Protein AF-A0A554KTE2-F1 (afdb_monomer_lite)

Secondary structure (DSSP, 8-state):
--HHHHHHHHHHHHHHHHHSTTS--------------SS-------TTSPPPHHHHHHHHHHHHHHT--GGG-EEEEEEEEEESSTTTT-PPTT-----S-EEEEEEEEEETTEEEEEEEETTSSSEEEPSSPBPTT-----

Radius of gyration: 23.6 Å; chains: 1; bounding box: 77×36×49 Å

Sequence (142 aa):
MKFKILFIVLLVVLGIGYVVFTVVTKSNNNDTNNTVTPGDNLQSGNPDLPIEPAALVVRKDLAMRLGVEEKKIVILEVAEKMWNNGCLGLEQRGEMCTEALVSGFRVLLAVDGKQYAYRTNKDGTVFRAEPGVVKTGEVINN

Structure (mmCIF, N/CA/C/O backbone):
data_AF-A0A554KTE2-F1
#
_entry.id   AF-A0A554KTE2-F1
#
loop_
_atom_site.group_PDB
_atom_site.id
_atom_site.type_symbol
_atom_site.label_atom_id
_atom_site.label_alt_id
_atom_site.label_comp_id
_atom_site.label_asym_id
_atom_site.label_entity_id
_atom_site.label_seq_id
_atom_site.pdbx_PDB_ins_code
_atom_site.Cartn_x
_atom_site.Cartn_y
_atom_site.Cartn_z
_atom_site.occupancy
_atom_site.B_iso_or_equiv
_atom_site.auth_seq_id
_atom_site.auth_comp_id
_atom_site.auth_asym_id
_atom_site.auth_atom_id
_atom_site.pdbx_PDB_model_num
ATOM 1 N N . MET A 1 1 ? -54.690 12.985 26.253 1.00 54.03 1 MET A N 1
ATOM 2 C CA . MET A 1 1 ? -53.540 13.135 25.323 1.00 54.03 1 MET A CA 1
ATOM 3 C C . MET A 1 1 ? -52.437 14.104 25.792 1.00 54.03 1 MET A C 1
ATOM 5 O O . MET A 1 1 ? -51.527 14.356 25.020 1.00 54.03 1 MET A O 1
ATOM 9 N N . LYS A 1 2 ? -52.424 14.599 27.046 1.00 54.28 2 LYS A N 1
ATOM 10 C CA . LYS A 1 2 ? -51.391 15.546 27.533 1.00 54.28 2 LYS A CA 1
ATOM 11 C C . LYS A 1 2 ? -50.223 14.904 28.314 1.00 54.28 2 LYS A C 1
ATOM 13 O O . LYS A 1 2 ? -49.233 15.569 28.571 1.00 54.28 2 LYS A O 1
ATOM 18 N N . PHE A 1 3 ? -50.297 13.605 28.620 1.00 52.34 3 PHE A N 1
ATOM 19 C CA . PHE A 1 3 ? -49.262 12.883 29.384 1.00 52.34 3 PHE A CA 1
ATOM 20 C C . PHE A 1 3 ? -48.119 12.290 28.535 1.00 52.34 3 PHE A C 1
ATOM 22 O O . PHE A 1 3 ? -47.045 12.032 29.062 1.00 52.34 3 PHE A O 1
ATOM 29 N N . LYS A 1 4 ? -48.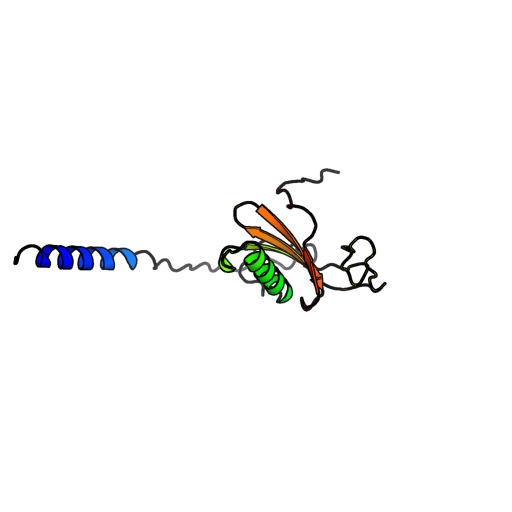305 12.111 27.217 1.00 54.34 4 LYS A N 1
ATOM 30 C CA . LYS A 1 4 ? -47.274 11.531 26.327 1.00 54.34 4 LYS A CA 1
ATOM 31 C C . LYS A 1 4 ? -46.163 12.517 25.937 1.00 54.34 4 LYS A C 1
ATOM 33 O O . LYS A 1 4 ? -45.058 12.089 25.642 1.00 54.34 4 LYS A O 1
ATOM 38 N N . ILE A 1 5 ? -46.438 13.822 25.967 1.00 56.97 5 ILE A N 1
ATOM 39 C CA . ILE A 1 5 ? -45.486 14.864 25.542 1.00 56.97 5 ILE A CA 1
ATOM 40 C C . ILE A 1 5 ? -44.474 15.172 26.662 1.00 56.97 5 ILE A C 1
ATOM 42 O O . ILE A 1 5 ? -43.308 15.427 26.381 1.00 56.97 5 ILE A O 1
ATOM 46 N N . LEU A 1 6 ? -44.883 15.050 27.932 1.00 53.19 6 LEU A N 1
ATOM 47 C CA . LEU A 1 6 ? -44.017 15.302 29.091 1.00 53.19 6 LEU A CA 1
ATOM 48 C C . LEU A 1 6 ? -42.879 14.266 29.215 1.00 53.19 6 LEU A C 1
ATOM 50 O O . LEU A 1 6 ? -41.765 14.617 29.589 1.00 53.19 6 LEU A O 1
ATOM 54 N N . PHE A 1 7 ? -43.133 13.006 28.842 1.00 56.47 7 PHE A N 1
ATOM 55 C CA . PHE A 1 7 ? -42.140 11.924 28.903 1.00 56.47 7 PHE A CA 1
ATOM 56 C C . PHE A 1 7 ? -41.038 12.037 27.838 1.00 56.47 7 PHE A C 1
ATOM 58 O O . PHE A 1 7 ? -39.902 11.646 28.086 1.00 56.47 7 PHE A O 1
ATOM 65 N N . ILE A 1 8 ? -41.352 12.596 26.665 1.00 56.12 8 ILE A N 1
ATOM 66 C CA . ILE A 1 8 ? -40.392 12.726 25.557 1.00 56.12 8 ILE A CA 1
ATOM 67 C C . ILE A 1 8 ? -39.394 13.855 25.844 1.00 56.12 8 ILE A C 1
ATOM 69 O O . ILE A 1 8 ? -38.204 13.704 25.589 1.00 56.12 8 ILE A O 1
ATOM 73 N N . VAL A 1 9 ? -39.847 14.954 26.454 1.00 56.41 9 VAL A N 1
ATOM 74 C CA . VAL A 1 9 ? -38.965 16.074 26.820 1.00 56.41 9 VAL A CA 1
ATOM 75 C C . VAL A 1 9 ? -38.011 15.679 27.957 1.00 56.41 9 VAL A C 1
ATOM 77 O O . VAL A 1 9 ? -36.847 16.066 27.936 1.00 56.41 9 VAL A O 1
ATOM 80 N N . LEU A 1 10 ? -38.447 14.835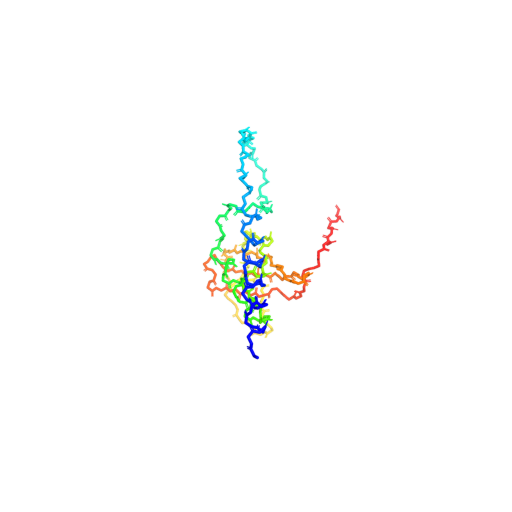 28.899 1.00 56.47 10 LEU A N 1
ATOM 81 C CA . LEU A 1 10 ? -37.616 14.404 30.031 1.00 56.47 10 LEU A CA 1
ATOM 82 C C . LEU A 1 10 ? -36.494 13.422 29.624 1.00 56.47 10 LEU A C 1
ATOM 84 O O . LEU A 1 10 ? -35.412 13.457 30.206 1.00 56.47 10 LEU A O 1
ATOM 88 N N . LEU A 1 11 ? -36.708 12.601 28.587 1.00 56.56 11 LEU A N 1
ATOM 89 C CA . LEU A 1 11 ? -35.689 11.684 28.050 1.00 56.56 11 LEU A CA 1
ATOM 90 C C . LEU A 1 11 ? -34.624 12.396 27.198 1.00 56.56 11 LEU A C 1
ATOM 92 O O . LEU A 1 11 ? -33.459 12.005 27.221 1.00 56.56 11 LEU A O 1
ATOM 96 N N . VAL A 1 12 ? -34.992 13.467 26.488 1.00 56.62 12 VAL A N 1
ATOM 97 C CA . VAL A 1 12 ? -34.051 14.235 25.651 1.00 56.62 12 VAL A CA 1
ATOM 98 C C . VAL A 1 12 ? -33.107 15.090 26.510 1.00 56.62 12 VAL A C 1
ATOM 100 O O . VAL A 1 12 ? -31.923 15.189 26.201 1.00 56.62 12 VAL A O 1
ATOM 103 N N . VAL A 1 13 ? -33.581 15.635 27.638 1.00 57.78 13 VAL A N 1
ATOM 104 C CA . VAL A 1 13 ? -32.750 16.451 28.548 1.00 57.78 13 VAL A CA 1
ATOM 105 C C . VAL A 1 13 ? -31.774 15.590 29.371 1.00 57.78 13 VAL A C 1
ATOM 107 O O . VAL A 1 13 ? -30.656 16.027 29.637 1.00 57.78 13 VAL A O 1
ATOM 110 N N . LEU A 1 14 ? -32.136 14.343 29.705 1.00 56.59 14 LEU A N 1
ATOM 111 C CA . LEU A 1 14 ? -31.242 13.402 30.401 1.00 56.59 14 LEU A CA 1
ATOM 112 C C . LEU A 1 14 ? -30.216 12.720 29.472 1.00 56.59 14 LEU A C 1
ATOM 114 O O . LEU A 1 14 ? -29.137 12.357 29.931 1.00 56.59 14 LEU A O 1
ATOM 118 N N . GLY A 1 15 ? -30.508 12.579 28.173 1.00 55.34 15 GLY A N 1
ATOM 119 C CA . GLY A 1 15 ? -29.591 11.966 27.200 1.00 55.34 15 GLY A CA 1
ATOM 120 C C . GLY A 1 15 ? -28.478 12.890 26.691 1.00 55.34 15 GLY A C 1
ATOM 121 O O . GLY A 1 15 ? -27.375 12.426 26.414 1.00 55.34 15 GLY A O 1
ATOM 122 N N . ILE A 1 16 ? -28.722 14.202 26.598 1.00 56.22 16 ILE A N 1
ATOM 123 C CA . ILE A 1 16 ? -27.737 15.155 26.049 1.00 56.22 16 ILE A CA 1
ATOM 124 C C . ILE A 1 16 ? -26.689 15.560 27.105 1.00 56.22 16 ILE A C 1
ATOM 126 O O . ILE A 1 16 ? -25.539 15.829 26.763 1.00 56.22 16 ILE A O 1
ATOM 130 N N . GLY A 1 17 ? -27.039 15.525 28.398 1.00 51.66 17 GLY A N 1
ATOM 131 C CA . GLY A 1 17 ? -26.113 15.842 29.495 1.00 51.66 17 GLY A CA 1
ATOM 132 C C . GLY A 1 17 ? -25.036 14.782 29.766 1.00 51.66 17 GLY A C 1
ATOM 133 O O . GLY A 1 17 ? -24.003 15.108 30.345 1.00 51.66 17 GLY A O 1
ATOM 134 N N . TYR A 1 18 ? -25.234 13.531 29.334 1.00 56.78 18 TYR A N 1
ATOM 135 C CA . TYR A 1 18 ? -24.300 12.432 29.620 1.00 56.78 18 TYR A CA 1
ATOM 136 C C . TYR A 1 18 ? -23.128 12.355 28.625 1.00 56.78 18 TYR A C 1
ATOM 138 O O . TYR A 1 18 ? -22.055 11.869 28.966 1.00 56.78 18 TYR A O 1
ATOM 146 N N . VAL A 1 19 ? -23.301 12.859 27.397 1.00 52.97 19 VAL A N 1
ATOM 147 C CA . VAL A 1 19 ? -22.342 12.616 26.301 1.00 52.97 19 VAL A CA 1
ATOM 148 C C . VAL A 1 19 ? -21.168 13.607 26.289 1.00 52.97 19 VAL A C 1
ATOM 150 O O . VAL A 1 19 ? -20.118 13.296 25.737 1.00 52.97 19 VAL A O 1
ATOM 153 N N . VAL A 1 20 ? -21.280 14.780 26.925 1.00 52.41 20 VAL A N 1
ATOM 154 C CA . VAL A 1 20 ? -20.215 15.807 26.856 1.00 52.41 20 VAL A CA 1
ATOM 155 C C . VAL A 1 20 ? -19.225 15.739 28.033 1.00 52.41 20 VAL A C 1
ATOM 157 O O . VAL A 1 20 ? -18.119 16.263 27.930 1.00 52.41 20 VAL A O 1
ATOM 160 N N . PHE A 1 21 ? -19.546 15.045 29.134 1.00 53.94 21 PHE A N 1
ATOM 161 C CA . PHE A 1 21 ? -18.661 14.989 30.312 1.00 53.94 21 PHE A CA 1
ATOM 162 C C . PHE A 1 21 ? -17.416 14.095 30.127 1.00 53.94 21 PHE A C 1
ATOM 164 O O . PHE A 1 21 ? -16.446 14.246 30.863 1.00 53.94 21 PHE A O 1
ATOM 171 N N . THR A 1 22 ? -17.375 13.194 29.137 1.00 47.44 22 THR A N 1
ATOM 172 C CA . THR A 1 22 ? -16.227 12.279 28.963 1.00 47.44 22 THR A CA 1
ATOM 173 C C . THR A 1 22 ? -15.086 12.824 28.103 1.00 47.44 22 THR A C 1
ATOM 175 O O . THR A 1 22 ? -14.089 12.129 27.945 1.00 47.44 22 THR A O 1
ATOM 178 N N . VAL A 1 23 ? -15.175 14.036 27.541 1.00 55.31 23 VAL A N 1
ATOM 179 C CA . VAL A 1 23 ? -14.118 14.567 26.651 1.00 55.31 23 VAL A CA 1
ATOM 180 C C . VAL A 1 23 ? -13.393 15.763 27.277 1.00 55.31 23 VAL A C 1
ATOM 182 O O . VAL A 1 23 ? -13.173 16.786 26.642 1.00 55.31 23 VAL A O 1
ATOM 185 N N . 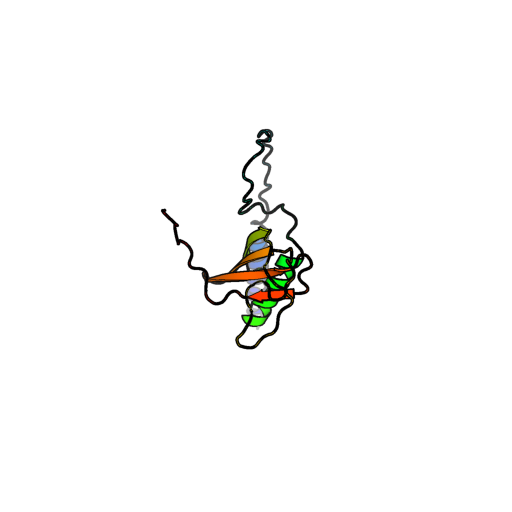VAL A 1 24 ? -12.990 15.635 28.546 1.00 57.94 24 VAL A N 1
ATOM 186 C CA . VAL A 1 24 ? -11.911 16.445 29.135 1.00 57.94 24 VAL A CA 1
ATOM 187 C C . VAL A 1 24 ? -11.003 15.534 29.961 1.00 57.94 24 VAL A C 1
ATOM 189 O O . VAL A 1 24 ? -11.175 15.382 31.165 1.00 57.94 24 VAL A O 1
ATOM 192 N N . THR A 1 25 ? -9.977 14.979 29.319 1.00 49.62 25 THR A N 1
ATOM 193 C CA . THR A 1 25 ? -8.693 14.712 29.981 1.00 49.62 25 THR A CA 1
ATOM 194 C C . THR A 1 25 ? -7.580 15.229 29.085 1.00 49.62 25 THR A C 1
ATOM 196 O O . THR A 1 25 ? -7.202 14.629 28.083 1.00 49.62 25 THR A O 1
ATOM 199 N N . LYS A 1 26 ? -7.098 16.407 29.464 1.00 49.34 26 LYS A N 1
ATOM 200 C CA . LYS A 1 26 ? -5.854 17.039 29.040 1.00 49.34 26 LYS A CA 1
ATOM 201 C C . LYS A 1 26 ? -4.692 16.047 29.202 1.00 49.34 26 LYS A C 1
ATOM 203 O O . LYS A 1 26 ? -4.413 15.644 30.326 1.00 49.34 26 LYS A O 1
ATOM 208 N N . SER A 1 27 ? -4.008 15.684 28.118 1.00 47.94 27 SER A N 1
ATOM 209 C CA . SER A 1 27 ? -2.703 15.019 28.216 1.00 47.94 27 SER A CA 1
ATOM 210 C C . SER A 1 27 ? -1.619 16.095 28.289 1.00 47.94 27 SER A C 1
ATOM 212 O O . SER A 1 27 ? -1.274 16.711 27.285 1.00 47.94 27 SER A O 1
ATOM 214 N N . ASN A 1 28 ? -1.142 16.370 29.503 1.00 63.03 28 ASN A N 1
ATOM 215 C CA . ASN A 1 28 ? 0.153 17.001 29.738 1.00 63.03 28 ASN A CA 1
ATOM 216 C C . ASN A 1 28 ? 1.151 15.858 29.905 1.00 63.03 28 ASN A C 1
ATOM 218 O O . ASN A 1 28 ? 1.063 15.195 30.929 1.00 63.03 28 ASN A O 1
ATOM 222 N N . ASN A 1 29 ? 2.101 15.673 28.991 1.00 65.44 29 ASN A N 1
ATOM 223 C CA . ASN A 1 29 ? 3.335 14.954 29.306 1.00 65.44 29 ASN A CA 1
ATOM 224 C C . ASN A 1 29 ? 4.503 15.705 28.674 1.00 65.44 29 ASN A C 1
ATOM 226 O O . ASN A 1 29 ? 4.583 15.876 27.460 1.00 65.44 29 ASN A O 1
ATOM 230 N N . ASN A 1 30 ? 5.342 16.228 29.555 1.00 61.28 30 ASN A N 1
ATOM 231 C CA . ASN A 1 30 ? 6.505 17.039 29.277 1.00 61.28 30 ASN A CA 1
ATOM 232 C C . ASN A 1 30 ? 7.696 16.207 29.746 1.00 61.28 30 ASN A C 1
ATOM 234 O O . ASN A 1 30 ? 8.061 16.316 30.908 1.00 61.28 30 ASN A O 1
ATOM 238 N N . ASP A 1 31 ? 8.243 15.363 28.871 1.00 58.09 31 ASP A N 1
ATOM 239 C CA . ASP A 1 31 ? 9.454 14.594 29.157 1.00 58.09 31 ASP A CA 1
ATOM 240 C C . ASP A 1 31 ? 10.483 14.845 28.054 1.00 58.09 31 ASP A C 1
ATOM 242 O O . ASP A 1 31 ? 10.445 14.304 26.951 1.00 58.09 31 ASP A O 1
ATOM 246 N N . THR A 1 32 ? 11.403 15.743 28.382 1.00 52.44 32 THR A N 1
ATOM 247 C CA . THR A 1 32 ? 12.695 15.930 27.733 1.00 52.44 32 THR A CA 1
ATOM 248 C C . THR A 1 32 ? 13.613 14.726 27.964 1.00 52.44 32 THR A C 1
ATOM 250 O O . THR A 1 32 ? 13.725 14.256 29.095 1.00 52.44 32 THR A O 1
ATOM 253 N N . ASN A 1 33 ? 14.391 14.406 26.924 1.00 53.34 33 ASN A N 1
ATOM 254 C CA . ASN A 1 33 ? 15.696 13.720 26.901 1.00 53.34 33 ASN A CA 1
ATOM 255 C C . ASN A 1 33 ? 15.722 12.240 26.506 1.00 53.34 33 ASN A C 1
ATOM 257 O O . ASN A 1 33 ? 15.628 11.345 27.342 1.00 53.34 33 ASN A O 1
ATOM 261 N N . ASN A 1 34 ? 16.096 12.003 25.246 1.00 53.22 34 ASN A N 1
ATOM 262 C CA . ASN A 1 34 ? 16.778 10.784 24.820 1.00 53.22 34 ASN A CA 1
ATOM 263 C C . ASN A 1 34 ? 17.546 11.024 23.508 1.00 53.22 34 ASN A C 1
ATOM 265 O O . ASN A 1 34 ? 17.014 10.979 22.406 1.00 53.22 34 ASN A O 1
ATOM 269 N N . THR A 1 35 ? 18.823 11.351 23.700 1.00 42.34 35 THR A N 1
ATOM 270 C CA . THR A 1 35 ? 20.015 10.892 22.976 1.00 42.34 35 THR A CA 1
ATOM 271 C C . THR A 1 35 ? 19.809 10.276 21.587 1.00 42.34 35 THR A C 1
ATOM 273 O O . THR A 1 35 ? 19.340 9.152 21.447 1.00 42.34 35 THR A O 1
ATOM 276 N N . VAL A 1 36 ? 20.293 10.984 20.563 1.00 53.25 36 VAL A N 1
ATOM 277 C CA . VAL A 1 36 ? 20.496 10.456 19.208 1.00 53.25 36 VAL A CA 1
ATOM 278 C C . VAL A 1 36 ? 21.585 9.379 19.250 1.00 53.25 36 VAL A C 1
ATOM 280 O O . VAL A 1 36 ? 22.759 9.682 19.464 1.00 53.25 36 VAL A O 1
ATOM 283 N N . THR A 1 37 ? 21.199 8.124 19.030 1.00 44.09 37 THR A N 1
ATOM 284 C CA . THR A 1 37 ? 22.110 7.021 18.701 1.00 44.09 37 THR A CA 1
ATOM 285 C C . THR A 1 37 ? 22.003 6.745 17.196 1.00 44.09 37 THR A C 1
ATOM 287 O O . THR A 1 37 ? 20.899 6.509 16.707 1.00 44.09 37 THR A O 1
ATOM 290 N N . PRO A 1 38 ? 23.102 6.802 16.424 1.00 53.16 38 PRO A N 1
ATOM 291 C CA . PRO A 1 38 ? 23.092 6.401 15.019 1.00 53.16 38 PRO A CA 1
ATOM 292 C C . PRO A 1 38 ? 23.051 4.871 14.904 1.00 53.16 38 PRO A C 1
ATOM 294 O O . PRO A 1 38 ? 24.055 4.208 15.148 1.00 53.16 38 PRO A O 1
ATOM 297 N N . GLY A 1 39 ? 21.892 4.323 14.545 1.00 52.00 39 GLY A N 1
ATOM 298 C CA . GLY A 1 39 ? 21.707 2.896 14.277 1.00 52.00 39 GLY A CA 1
ATOM 299 C C . GLY A 1 39 ? 20.326 2.420 14.712 1.00 52.00 39 GLY A C 1
ATOM 300 O O . GLY A 1 39 ? 20.033 2.410 15.899 1.00 52.00 39 GLY A O 1
ATOM 301 N N . ASP A 1 40 ? 19.523 2.014 13.729 1.00 48.31 40 ASP A N 1
ATOM 302 C CA . ASP A 1 40 ? 18.332 1.162 13.868 1.00 48.31 40 ASP A CA 1
ATOM 303 C C . ASP A 1 40 ? 17.000 1.869 14.210 1.00 48.31 40 ASP A C 1
ATOM 305 O O . ASP A 1 40 ? 16.388 1.645 15.249 1.00 48.31 40 ASP A O 1
ATOM 309 N N . ASN A 1 41 ? 16.483 2.671 13.268 1.00 40.47 41 ASN A N 1
ATOM 310 C CA . ASN A 1 41 ? 15.078 3.113 13.257 1.00 40.47 41 ASN A CA 1
ATOM 311 C C . ASN A 1 41 ? 14.234 2.229 12.318 1.00 40.47 41 ASN A C 1
ATOM 313 O O . ASN A 1 41 ? 14.057 2.534 11.138 1.00 40.47 41 ASN A O 1
ATOM 317 N N . LEU A 1 42 ? 13.661 1.155 12.861 1.00 50.03 42 LEU A N 1
ATOM 318 C CA . LEU A 1 42 ? 12.373 0.627 12.403 1.00 50.03 42 LEU A CA 1
ATOM 319 C C . LEU A 1 42 ? 11.300 1.258 13.301 1.00 50.03 42 LEU A C 1
ATOM 321 O O . LEU A 1 42 ? 10.919 0.677 14.317 1.00 50.03 42 LEU A O 1
ATOM 325 N N . GLN A 1 43 ? 10.841 2.473 12.971 1.00 43.81 43 GLN A N 1
ATOM 326 C CA . GLN A 1 43 ? 9.773 3.142 13.726 1.00 43.81 43 GLN A CA 1
ATOM 327 C C . GLN A 1 43 ? 8.422 2.472 13.444 1.00 43.81 43 GLN A C 1
ATOM 329 O O . GLN A 1 43 ? 7.603 2.923 12.647 1.00 43.81 43 GLN A O 1
ATOM 334 N N . SER A 1 44 ? 8.193 1.373 14.149 1.00 61.31 44 SER A N 1
ATOM 335 C CA . SER A 1 44 ? 6.871 0.859 14.468 1.00 61.31 44 SER A CA 1
ATOM 336 C C . SER A 1 44 ? 6.206 1.817 15.466 1.00 61.31 44 SER A C 1
ATOM 338 O O . SER A 1 44 ? 6.652 1.936 16.605 1.00 61.31 44 SER A O 1
ATOM 340 N N . GLY A 1 45 ? 5.123 2.482 15.052 1.00 45.41 45 GLY A N 1
ATOM 341 C CA . GLY A 1 45 ? 4.095 2.984 15.973 1.00 45.41 45 GLY A CA 1
ATOM 342 C C . GLY A 1 45 ? 4.236 4.396 16.559 1.00 45.41 45 GLY A C 1
ATOM 343 O O . GLY A 1 45 ? 3.705 4.620 17.643 1.00 45.41 45 GLY A O 1
ATOM 344 N N . ASN A 1 46 ? 4.878 5.359 15.884 1.00 47.06 46 ASN A N 1
ATOM 345 C CA . ASN A 1 46 ? 4.791 6.766 16.307 1.00 47.06 46 ASN A CA 1
ATOM 346 C C . ASN A 1 46 ? 3.628 7.490 15.581 1.00 47.06 46 ASN A C 1
ATOM 348 O O . ASN A 1 46 ? 3.699 7.620 14.357 1.00 47.06 46 ASN A O 1
ATOM 352 N N . PRO A 1 47 ? 2.572 7.965 16.278 1.00 53.44 47 PRO A N 1
ATOM 353 C CA . PRO A 1 47 ? 1.435 8.658 15.656 1.00 53.44 47 PRO A CA 1
ATOM 354 C C . PRO A 1 47 ? 1.783 10.007 14.997 1.00 53.44 47 PRO A C 1
ATOM 356 O O . PRO A 1 47 ? 0.951 10.531 14.260 1.00 53.44 47 PRO A O 1
ATOM 359 N N . ASP A 1 48 ? 2.995 10.532 15.213 1.00 51.12 48 ASP A N 1
ATOM 360 C CA . ASP A 1 48 ? 3.449 11.833 14.695 1.00 51.12 48 ASP A CA 1
ATOM 361 C C . ASP A 1 48 ? 4.387 11.756 13.476 1.00 51.12 48 ASP A C 1
ATOM 363 O O . ASP A 1 48 ? 4.873 12.786 13.001 1.00 51.12 48 ASP A O 1
ATOM 367 N N . LEU A 1 49 ? 4.655 10.565 12.927 1.00 53.78 49 LEU A N 1
ATOM 368 C CA . LEU A 1 49 ? 5.368 10.492 11.651 1.00 53.78 49 LEU A CA 1
ATOM 369 C C . LEU A 1 49 ? 4.424 10.890 10.507 1.00 53.78 49 LEU A C 1
ATOM 371 O O . LEU A 1 49 ? 3.318 10.345 10.421 1.00 53.78 49 LEU A O 1
ATOM 375 N N . PRO A 1 50 ? 4.841 11.806 9.607 1.00 66.94 50 PRO A N 1
ATOM 376 C CA . PRO A 1 50 ? 4.106 12.065 8.381 1.00 66.94 50 PRO A CA 1
ATOM 377 C C . PRO A 1 50 ? 3.856 10.740 7.666 1.00 66.94 50 PRO A C 1
ATOM 379 O O . PRO A 1 50 ? 4.795 10.035 7.299 1.00 66.94 50 PRO A O 1
ATOM 382 N N . ILE A 1 51 ? 2.584 10.370 7.519 1.00 77.12 51 ILE A N 1
ATOM 383 C CA . ILE A 1 51 ? 2.236 9.148 6.802 1.00 77.12 51 ILE A CA 1
ATOM 384 C C . ILE A 1 51 ? 2.610 9.371 5.341 1.00 77.12 51 ILE A C 1
ATOM 386 O O . ILE A 1 51 ? 2.093 10.288 4.701 1.00 77.12 51 ILE A O 1
ATOM 390 N N . GLU A 1 52 ? 3.490 8.518 4.826 1.00 89.75 52 GLU A N 1
ATOM 391 C CA . GLU A 1 52 ? 3.922 8.568 3.436 1.00 89.75 52 GLU A CA 1
ATOM 392 C C . GLU A 1 52 ? 2.702 8.568 2.492 1.00 89.75 52 GLU A C 1
ATOM 394 O O . GLU A 1 52 ? 1.828 7.699 2.630 1.00 89.75 52 GLU A O 1
ATOM 399 N N . PRO A 1 53 ? 2.611 9.488 1.510 1.00 93.06 53 PRO A N 1
ATOM 400 C CA . PRO A 1 53 ? 1.476 9.547 0.590 1.00 93.06 53 PRO A CA 1
ATOM 401 C C . PRO A 1 53 ? 1.189 8.208 -0.099 1.00 93.06 53 PRO A C 1
ATOM 403 O O . PRO A 1 53 ? 0.027 7.821 -0.232 1.00 93.06 53 PRO A O 1
ATOM 406 N N . ALA A 1 54 ? 2.231 7.447 -0.448 1.00 93.69 54 ALA A N 1
ATOM 407 C CA . ALA A 1 54 ? 2.094 6.118 -1.035 1.00 93.69 54 ALA A CA 1
ATOM 408 C C . ALA A 1 54 ? 1.373 5.118 -0.107 1.00 93.69 54 ALA A C 1
ATOM 410 O O . ALA A 1 54 ? 0.569 4.309 -0.573 1.00 93.69 54 ALA A O 1
ATOM 411 N N . ALA A 1 55 ? 1.583 5.207 1.212 1.00 96.25 55 ALA A N 1
ATOM 412 C CA . ALA A 1 55 ? 0.885 4.375 2.192 1.00 96.25 55 ALA A CA 1
ATOM 413 C C . ALA A 1 55 ? -0.612 4.722 2.285 1.00 96.25 55 ALA A C 1
ATOM 415 O O . ALA A 1 55 ? -1.453 3.838 2.465 1.00 96.25 55 ALA A O 1
ATOM 416 N N . LEU A 1 56 ? -0.967 5.997 2.100 1.00 96.31 56 LEU A N 1
ATOM 417 C CA . LEU A 1 56 ? -2.364 6.433 2.043 1.00 96.31 56 LEU A CA 1
ATOM 418 C C . LEU A 1 56 ? -3.078 5.895 0.797 1.00 96.31 56 LEU A C 1
ATOM 420 O O . LEU A 1 56 ? -4.232 5.472 0.898 1.00 96.31 56 LEU A O 1
ATOM 424 N N . VAL A 1 57 ? -2.392 5.853 -0.352 1.00 97.62 57 VAL A N 1
ATOM 425 C CA . VAL A 1 57 ? -2.944 5.299 -1.601 1.00 97.62 57 VAL A CA 1
ATOM 426 C C . VAL A 1 57 ? -3.351 3.837 -1.413 1.00 97.62 57 VAL A C 1
ATOM 428 O O . VAL A 1 57 ? -4.488 3.472 -1.715 1.00 97.62 57 VAL A O 1
ATOM 431 N N . VAL A 1 58 ? -2.471 3.003 -0.854 1.00 97.94 58 VAL A N 1
ATOM 432 C CA . VAL A 1 58 ? -2.777 1.574 -0.657 1.00 97.94 58 VAL A CA 1
ATOM 433 C C . VAL A 1 58 ? -3.771 1.318 0.470 1.00 97.94 58 VAL A C 1
ATOM 435 O O . VAL A 1 58 ? -4.554 0.372 0.388 1.00 97.94 58 VAL A O 1
ATOM 438 N N . ARG A 1 59 ? -3.822 2.178 1.498 1.00 97.94 59 ARG A N 1
ATOM 439 C CA . ARG A 1 59 ? -4.884 2.120 2.512 1.00 97.94 59 ARG A CA 1
ATOM 440 C C . ARG A 1 59 ? -6.257 2.342 1.878 1.00 97.94 59 ARG A C 1
ATOM 442 O O . ARG A 1 59 ? -7.195 1.602 2.176 1.00 97.94 59 ARG A O 1
ATOM 449 N N . LYS A 1 60 ? -6.366 3.332 0.989 1.00 98.06 60 LYS A N 1
ATOM 450 C CA . LYS A 1 60 ? -7.593 3.613 0.241 1.00 98.06 60 LYS A CA 1
ATOM 451 C C . LYS A 1 60 ? -7.975 2.461 -0.687 1.00 98.06 60 LYS A C 1
ATOM 453 O O . LYS A 1 60 ? -9.137 2.064 -0.709 1.00 98.06 60 LYS A O 1
ATOM 458 N N . ASP A 1 61 ? -7.013 1.895 -1.412 1.00 98.25 61 ASP A N 1
ATOM 459 C CA . ASP A 1 61 ? -7.248 0.717 -2.256 1.00 98.25 61 ASP A CA 1
ATOM 460 C C . ASP A 1 61 ? -7.788 -0.472 -1.445 1.00 98.25 61 ASP A C 1
ATOM 462 O O . ASP A 1 61 ? -8.819 -1.047 -1.800 1.00 98.25 61 ASP A O 1
ATOM 466 N N . LEU A 1 62 ? -7.173 -0.783 -0.299 1.00 97.38 62 LEU A N 1
ATOM 467 C CA . LEU A 1 62 ? -7.638 -1.859 0.576 1.00 97.38 62 LEU A CA 1
ATOM 468 C C . LEU A 1 62 ? -9.057 -1.603 1.113 1.00 97.38 62 LEU A C 1
ATOM 470 O O . LEU A 1 62 ? -9.874 -2.524 1.126 1.00 97.38 62 LEU A O 1
ATOM 474 N N . ALA A 1 63 ? -9.374 -0.368 1.513 1.00 98.12 63 ALA A N 1
ATOM 475 C CA . ALA A 1 63 ? -10.722 0.009 1.946 1.00 98.12 63 ALA A CA 1
ATOM 476 C C . ALA A 1 63 ? -11.766 -0.246 0.859 1.00 98.12 63 ALA A C 1
ATOM 478 O O . ALA A 1 63 ? -12.799 -0.858 1.135 1.00 98.12 63 ALA A O 1
ATOM 479 N N . MET A 1 64 ? -11.472 0.152 -0.382 1.00 98.12 64 MET A N 1
ATOM 480 C CA . MET A 1 64 ? -12.359 -0.094 -1.519 1.00 98.12 64 MET A CA 1
ATOM 481 C C . MET A 1 64 ? -12.544 -1.592 -1.785 1.00 98.12 64 MET A C 1
ATOM 483 O O . MET A 1 64 ? -13.673 -2.034 -1.982 1.00 98.12 64 MET A O 1
ATOM 487 N N . ARG A 1 65 ? -11.467 -2.389 -1.742 1.00 96.56 65 ARG A N 1
ATOM 488 C CA . ARG A 1 65 ? -11.538 -3.847 -1.960 1.00 96.56 65 ARG A CA 1
ATOM 489 C C . ARG A 1 65 ? -12.353 -4.578 -0.898 1.00 96.56 65 ARG A C 1
ATOM 491 O O . ARG A 1 65 ? -13.009 -5.565 -1.217 1.00 96.56 65 ARG A O 1
ATOM 498 N N . LEU A 1 66 ? -12.283 -4.124 0.352 1.00 96.19 66 LEU A N 1
ATOM 499 C CA . LEU A 1 66 ? -12.975 -4.754 1.479 1.00 96.19 66 LEU A CA 1
ATOM 500 C C . LEU A 1 66 ? -14.362 -4.159 1.759 1.00 96.19 66 LEU A C 1
ATOM 502 O O . LEU A 1 66 ? -15.110 -4.730 2.548 1.00 96.19 66 LEU A O 1
ATOM 506 N N . GLY A 1 67 ? -14.715 -3.028 1.142 1.00 97.62 67 GLY A N 1
ATOM 507 C CA . GLY A 1 67 ? -15.978 -2.335 1.405 1.00 97.62 67 GLY A CA 1
ATOM 508 C C . GLY A 1 67 ? -16.065 -1.751 2.821 1.00 97.62 67 GLY A C 1
ATOM 509 O O . GLY A 1 67 ? -17.146 -1.714 3.408 1.00 97.62 67 GLY A O 1
ATOM 510 N N . VAL A 1 68 ? -14.935 -1.317 3.386 1.00 97.56 68 VAL A N 1
ATOM 511 C CA . VAL A 1 68 ? -14.844 -0.738 4.739 1.00 97.56 68 VAL A CA 1
ATOM 512 C C . VAL A 1 68 ? -14.404 0.723 4.685 1.00 97.56 68 VAL A C 1
ATOM 514 O O . VAL A 1 68 ? -13.844 1.189 3.698 1.00 97.56 68 VAL A O 1
ATOM 517 N N . GLU A 1 69 ? -14.637 1.469 5.764 1.00 96.69 69 GLU A N 1
ATOM 518 C CA . GLU A 1 69 ? -14.141 2.843 5.880 1.00 96.69 69 GLU A CA 1
ATOM 519 C C . GLU A 1 69 ? -12.610 2.871 6.019 1.00 96.69 69 GLU A C 1
ATOM 521 O O . GLU A 1 69 ? -12.057 2.135 6.837 1.00 96.69 69 GLU A O 1
ATOM 526 N N . GLU A 1 70 ? -11.929 3.781 5.312 1.00 95.50 70 GLU A N 1
ATOM 527 C CA . GLU A 1 70 ? -10.459 3.919 5.350 1.00 95.50 70 GLU A CA 1
ATOM 528 C C . GLU A 1 70 ? -9.899 4.044 6.773 1.00 95.50 70 GLU A C 1
ATOM 530 O O . GLU A 1 70 ? -8.855 3.478 7.086 1.00 95.50 70 GLU A O 1
ATOM 535 N N . LYS A 1 71 ? -10.621 4.738 7.661 1.00 94.44 71 LYS A N 1
ATOM 536 C CA . LYS A 1 71 ? -10.223 4.954 9.060 1.00 94.44 71 LYS A CA 1
ATOM 537 C C . LYS A 1 71 ? -10.210 3.682 9.916 1.00 94.44 71 LYS A C 1
ATOM 539 O O . LYS A 1 71 ? -9.643 3.698 11.001 1.00 94.44 71 LYS A O 1
ATOM 544 N N . LYS A 1 72 ? -10.861 2.602 9.464 1.00 95.69 72 LYS A N 1
ATOM 545 C CA . LYS A 1 72 ? -10.824 1.291 10.134 1.00 95.69 72 LYS A CA 1
ATOM 546 C C . LYS A 1 72 ? -9.551 0.511 9.807 1.00 95.69 72 LYS A C 1
ATOM 548 O O . LYS A 1 72 ? -9.270 -0.482 10.470 1.00 95.69 72 LYS A O 1
ATOM 553 N N . ILE A 1 73 ? -8.801 0.942 8.793 1.00 96.06 73 ILE A N 1
ATOM 554 C CA . ILE A 1 73 ? -7.552 0.312 8.386 1.00 96.06 73 ILE A CA 1
ATOM 555 C C . ILE A 1 73 ? -6.395 1.026 9.073 1.00 96.06 73 ILE A C 1
ATOM 557 O O . ILE A 1 73 ? -6.161 2.220 8.875 1.00 96.06 73 ILE A O 1
ATOM 561 N N . VAL A 1 74 ? -5.639 0.265 9.850 1.00 95.31 74 VAL A N 1
ATOM 562 C CA . VAL A 1 74 ? -4.447 0.737 10.548 1.00 95.31 74 VAL A CA 1
ATOM 563 C C . VAL A 1 74 ? -3.227 0.468 9.675 1.00 95.31 74 VAL A C 1
ATOM 565 O O . VAL A 1 74 ? -3.051 -0.644 9.183 1.00 95.31 74 VAL A O 1
ATOM 568 N N . ILE A 1 75 ? -2.375 1.473 9.482 1.00 95.00 75 ILE A N 1
ATOM 569 C CA . ILE A 1 75 ? -1.045 1.276 8.894 1.00 95.00 75 ILE A CA 1
ATOM 570 C C . ILE A 1 75 ? -0.128 0.829 10.032 1.00 95.00 75 ILE A C 1
ATOM 572 O O . ILE A 1 75 ? 0.061 1.570 10.991 1.00 95.00 75 ILE A O 1
ATOM 576 N N . LEU A 1 76 ? 0.385 -0.395 9.942 1.00 92.44 76 LEU A N 1
ATOM 577 C CA . LEU A 1 76 ? 1.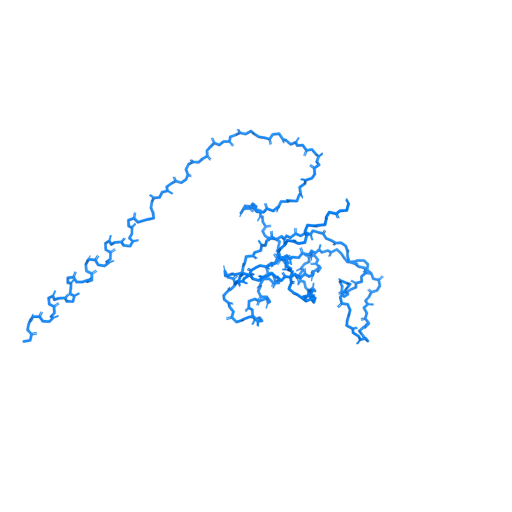283 -0.980 10.937 1.00 92.44 76 LEU A CA 1
ATOM 578 C C . LEU A 1 76 ? 2.751 -0.663 10.644 1.00 92.44 76 LEU A C 1
ATOM 580 O O . LEU A 1 76 ? 3.520 -0.424 11.567 1.00 92.44 76 LEU A O 1
ATOM 584 N N . GLU A 1 77 ? 3.136 -0.668 9.367 1.00 91.38 77 GLU A N 1
ATOM 585 C CA . GLU A 1 77 ? 4.520 -0.471 8.934 1.00 91.38 77 GLU A CA 1
ATOM 586 C C . GLU A 1 77 ? 4.556 0.200 7.559 1.00 91.38 77 GLU A C 1
ATOM 588 O O . GLU A 1 77 ? 3.741 -0.113 6.685 1.00 91.38 77 GLU A O 1
ATOM 593 N N . VAL A 1 78 ? 5.533 1.085 7.364 1.00 94.38 78 VAL A N 1
ATOM 594 C CA . VAL A 1 78 ? 5.947 1.604 6.057 1.00 94.38 78 VAL A CA 1
ATOM 595 C C . VAL A 1 78 ? 7.464 1.458 5.980 1.00 94.38 78 VAL A C 1
ATOM 597 O O . VAL A 1 78 ? 8.192 2.193 6.640 1.00 94.38 78 VAL A O 1
ATOM 600 N N . ALA A 1 79 ? 7.942 0.485 5.209 1.00 93.94 79 ALA A N 1
ATOM 601 C CA . ALA A 1 79 ? 9.363 0.194 5.070 1.00 93.94 79 ALA A CA 1
ATOM 602 C C . ALA A 1 79 ? 9.855 0.563 3.671 1.00 93.94 79 ALA A C 1
ATOM 604 O O . ALA A 1 79 ? 9.352 0.036 2.679 1.00 93.94 79 ALA A O 1
ATOM 605 N N . GLU A 1 80 ? 10.869 1.421 3.581 1.00 95.88 80 GLU A N 1
ATOM 606 C CA . GLU A 1 80 ? 11.543 1.703 2.311 1.00 95.88 80 GLU A CA 1
ATOM 607 C C . GLU A 1 80 ? 12.192 0.435 1.741 1.00 95.88 80 GLU A C 1
ATOM 609 O O . GLU A 1 80 ? 12.853 -0.333 2.448 1.00 95.88 80 GLU A O 1
ATOM 614 N N . LYS A 1 81 ? 11.988 0.202 0.442 1.00 96.88 81 LYS A N 1
ATOM 615 C CA . LYS A 1 81 ? 12.522 -0.943 -0.299 1.00 96.88 81 LYS A CA 1
ATOM 616 C C . LYS A 1 81 ? 12.926 -0.544 -1.714 1.00 96.88 81 LYS A C 1
ATOM 618 O O . LYS A 1 81 ? 12.381 0.382 -2.315 1.00 96.88 81 LYS A O 1
ATOM 623 N N . MET A 1 82 ? 13.872 -1.307 -2.248 1.00 97.38 82 MET A N 1
ATOM 624 C CA . MET A 1 82 ? 14.205 -1.320 -3.666 1.00 97.38 82 MET A CA 1
ATOM 625 C C . MET A 1 82 ? 13.626 -2.588 -4.281 1.00 97.38 82 MET A C 1
ATOM 627 O O . MET A 1 82 ? 13.843 -3.684 -3.765 1.00 97.38 82 MET A O 1
ATOM 631 N N . TRP A 1 83 ? 12.895 -2.434 -5.376 1.00 97.88 83 TRP A N 1
ATOM 632 C CA . TRP A 1 83 ? 12.288 -3.532 -6.111 1.00 97.88 83 TRP A CA 1
ATOM 633 C C . TRP A 1 83 ? 13.052 -3.827 -7.389 1.00 97.8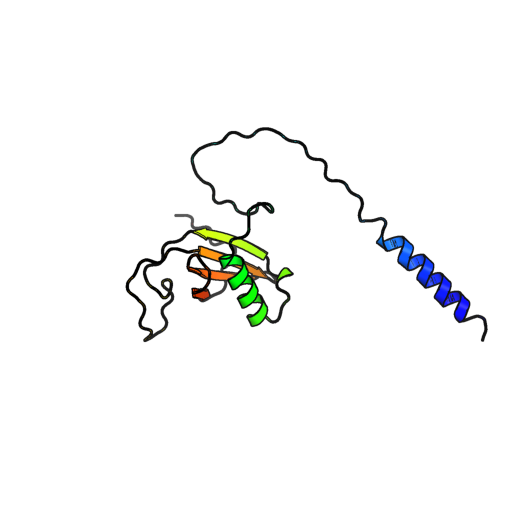8 83 TRP A C 1
ATOM 635 O O . TRP A 1 83 ? 13.544 -2.912 -8.042 1.00 97.88 83 TRP A O 1
ATOM 645 N N . ASN A 1 84 ? 13.104 -5.100 -7.771 1.00 95.19 84 ASN A N 1
ATOM 646 C CA . ASN A 1 84 ? 13.961 -5.564 -8.862 1.00 95.19 84 ASN A CA 1
ATOM 647 C C . ASN A 1 84 ? 13.437 -5.211 -10.263 1.00 95.19 84 ASN A C 1
ATOM 649 O O . ASN A 1 84 ? 14.181 -5.328 -11.232 1.00 95.19 84 ASN A O 1
ATOM 653 N N . ASN A 1 85 ? 12.161 -4.840 -10.377 1.00 97.00 85 ASN A N 1
ATOM 654 C CA . ASN A 1 85 ? 11.500 -4.572 -11.648 1.00 97.00 85 ASN A CA 1
ATOM 655 C C . ASN A 1 85 ? 10.315 -3.603 -11.472 1.00 97.00 85 ASN A C 1
ATOM 657 O O . ASN A 1 85 ? 9.871 -3.319 -10.354 1.00 97.00 85 ASN A O 1
ATOM 661 N N . GLY A 1 86 ? 9.747 -3.146 -12.592 1.00 96.44 86 GLY A N 1
ATOM 662 C CA . GLY A 1 86 ? 8.563 -2.276 -12.616 1.00 96.44 86 GLY A CA 1
ATOM 663 C C . GLY A 1 86 ? 7.278 -2.897 -12.058 1.00 96.44 86 GLY A C 1
ATOM 664 O O . GLY A 1 86 ? 6.328 -2.176 -11.761 1.00 96.44 86 GLY A O 1
ATOM 665 N N . CYS A 1 87 ? 7.240 -4.217 -11.871 1.00 97.44 87 CYS A N 1
ATOM 666 C CA . CYS A 1 87 ? 6.136 -4.923 -11.221 1.00 97.44 87 CYS A CA 1
ATOM 667 C C . CYS A 1 87 ? 6.364 -5.118 -9.724 1.00 97.44 87 CYS A C 1
ATOM 669 O O . CYS A 1 87 ? 5.631 -5.865 -9.079 1.00 97.44 87 CYS A O 1
ATOM 671 N N . LEU A 1 88 ? 7.363 -4.442 -9.157 1.00 97.50 88 LEU A N 1
ATOM 672 C CA . LEU A 1 88 ? 7.669 -4.462 -7.732 1.00 97.50 88 LEU A CA 1
ATOM 673 C C . LEU A 1 88 ? 8.028 -5.876 -7.216 1.00 97.50 88 LEU A C 1
ATOM 675 O O . LEU A 1 88 ? 7.821 -6.202 -6.043 1.00 97.50 88 LEU A O 1
ATOM 679 N N . GLY A 1 89 ? 8.540 -6.737 -8.105 1.00 95.00 89 GLY A N 1
ATOM 680 C CA . GLY A 1 89 ? 8.805 -8.155 -7.839 1.00 95.00 89 GLY A CA 1
ATOM 681 C C . GLY A 1 89 ? 7.541 -8.981 -7.571 1.00 95.00 89 GLY A C 1
ATOM 682 O O . GLY A 1 89 ? 7.596 -9.932 -6.792 1.00 95.00 89 GLY A O 1
ATOM 683 N N . LEU A 1 90 ? 6.397 -8.543 -8.108 1.00 96.50 90 LEU A N 1
ATOM 684 C CA . LEU A 1 90 ? 5.086 -9.198 -8.043 1.00 96.50 90 LEU A CA 1
ATOM 685 C C . LEU A 1 90 ? 4.476 -9.308 -9.452 1.00 96.50 90 LEU A C 1
ATOM 687 O O . LEU A 1 90 ? 3.301 -8.990 -9.678 1.00 96.50 90 LEU A O 1
ATOM 691 N N . GLU A 1 91 ? 5.304 -9.697 -10.419 1.00 95.44 91 GLU A N 1
ATOM 692 C CA . GLU A 1 91 ? 4.881 -10.030 -11.775 1.00 95.44 91 GLU A CA 1
ATOM 693 C C . GLU A 1 91 ? 3.872 -11.188 -11.795 1.00 95.44 91 GLU A C 1
ATOM 695 O O . GLU A 1 91 ? 4.007 -12.193 -11.093 1.00 95.44 91 GLU A O 1
ATOM 700 N N . GLN A 1 92 ? 2.834 -11.051 -12.618 1.00 93.69 92 GLN A N 1
ATOM 701 C CA . GLN A 1 92 ? 1.890 -12.134 -12.880 1.00 93.69 92 GLN A CA 1
ATOM 702 C C . GLN A 1 92 ? 2.392 -13.041 -14.007 1.00 93.69 92 GLN A C 1
ATOM 704 O O . GLN A 1 92 ? 3.280 -12.695 -14.786 1.00 93.69 92 GLN A O 1
ATOM 709 N N . ARG A 1 93 ? 1.803 -14.236 -14.128 1.00 93.94 93 ARG A N 1
ATOM 710 C CA . ARG A 1 93 ? 2.180 -15.192 -15.175 1.00 93.94 93 ARG A CA 1
ATOM 711 C C . ARG A 1 93 ? 1.996 -14.568 -16.565 1.00 93.94 93 ARG A C 1
ATOM 713 O O . ARG A 1 93 ? 0.873 -14.290 -16.970 1.00 93.94 93 ARG A O 1
ATOM 720 N N . GLY A 1 94 ? 3.099 -14.437 -17.303 1.00 94.19 94 GLY A N 1
ATOM 721 C CA . GLY A 1 94 ? 3.114 -13.864 -18.653 1.00 94.19 94 GLY A CA 1
ATOM 722 C C . GLY A 1 94 ? 3.122 -12.333 -18.694 1.00 94.19 94 GLY A C 1
ATOM 723 O O . GLY A 1 94 ? 3.043 -11.766 -19.780 1.00 94.19 94 GLY A O 1
ATOM 724 N N . GLU A 1 95 ? 3.217 -11.664 -17.544 1.00 96.44 95 GLU A N 1
ATOM 725 C CA . GLU A 1 95 ? 3.364 -10.215 -17.477 1.00 96.44 95 GLU A CA 1
ATOM 726 C C . GLU A 1 95 ? 4.809 -9.809 -17.782 1.00 96.44 95 GLU A C 1
ATOM 728 O O . GLU A 1 95 ? 5.756 -10.345 -17.210 1.00 96.44 95 GLU A O 1
ATOM 733 N N . MET A 1 96 ? 4.971 -8.845 -18.688 1.00 96.12 96 MET A N 1
ATOM 734 C CA . MET A 1 96 ? 6.267 -8.247 -18.992 1.00 96.12 96 MET A CA 1
ATOM 735 C C . MET A 1 96 ? 6.459 -7.001 -18.131 1.00 96.12 96 MET A C 1
ATOM 737 O O . MET A 1 96 ? 5.665 -6.063 -18.200 1.00 96.12 96 MET A O 1
ATOM 741 N N . CYS A 1 97 ? 7.532 -6.984 -17.347 1.00 96.19 97 CYS A N 1
ATOM 742 C CA . CYS A 1 97 ? 7.873 -5.899 -16.431 1.00 96.19 97 CYS A CA 1
ATOM 743 C C . CYS A 1 97 ? 9.167 -5.224 -16.881 1.00 96.19 97 CYS A C 1
ATOM 745 O O . CYS A 1 97 ? 10.015 -5.854 -17.509 1.00 96.19 97 CYS A O 1
ATOM 747 N N . THR A 1 98 ? 9.344 -3.944 -16.556 1.00 95.56 98 THR A N 1
ATOM 748 C CA . THR A 1 98 ?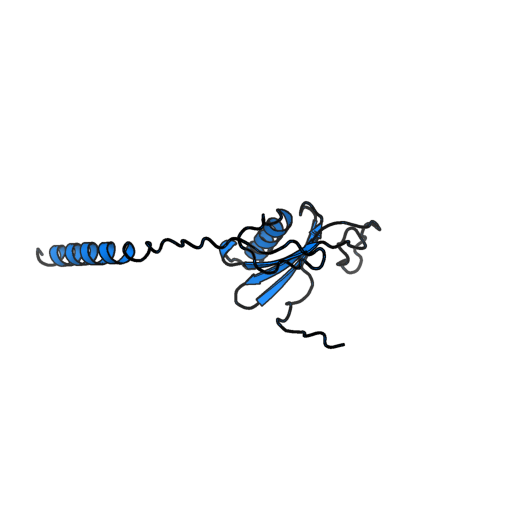 10.614 -3.264 -16.837 1.00 95.56 98 THR A CA 1
ATOM 749 C C . THR A 1 98 ? 11.729 -3.840 -15.967 1.00 95.56 98 THR A C 1
ATOM 751 O O . THR A 1 98 ? 11.530 -4.054 -14.773 1.00 95.56 98 THR A O 1
ATOM 754 N N . GLU A 1 99 ? 12.920 -4.035 -16.528 1.00 94.44 99 GLU A N 1
ATOM 755 C CA . GLU A 1 99 ? 14.104 -4.530 -15.804 1.00 94.44 99 GLU A CA 1
ATOM 756 C C . GLU A 1 99 ? 14.869 -3.387 -15.112 1.00 94.44 99 GLU A C 1
ATOM 758 O O . GLU A 1 99 ? 16.082 -3.244 -15.240 1.00 94.44 99 GLU A O 1
ATOM 763 N N . ALA A 1 100 ? 14.140 -2.514 -14.415 1.00 95.06 100 ALA A N 1
ATOM 764 C CA . ALA A 1 100 ? 14.704 -1.367 -13.712 1.00 95.06 100 ALA A CA 1
ATOM 765 C C . ALA A 1 100 ? 14.469 -1.480 -12.205 1.00 95.06 100 ALA A C 1
ATOM 767 O O . ALA A 1 100 ? 13.379 -1.856 -11.769 1.00 95.06 100 ALA A O 1
ATOM 768 N N . LEU A 1 101 ? 15.476 -1.089 -11.417 1.00 97.50 101 LEU A N 1
ATOM 769 C CA . LEU A 1 101 ? 15.327 -0.963 -9.971 1.00 97.50 101 LEU A CA 1
ATOM 770 C C . LEU A 1 101 ? 14.364 0.181 -9.636 1.00 97.50 101 LEU A C 1
ATOM 772 O O . LEU A 1 101 ? 14.570 1.318 -10.062 1.00 97.50 101 LEU A O 1
ATOM 776 N N . VAL A 1 102 ? 13.341 -0.110 -8.835 1.00 97.81 102 VAL A N 1
ATOM 777 C CA . VAL A 1 102 ? 12.317 0.863 -8.432 1.00 97.81 102 VAL A CA 1
ATOM 778 C C . VAL A 1 102 ? 12.395 1.103 -6.931 1.00 97.81 102 VAL A C 1
ATOM 780 O O . VAL A 1 102 ? 12.218 0.179 -6.143 1.00 97.81 102 VAL A O 1
ATOM 783 N N . SER A 1 103 ? 12.623 2.351 -6.527 1.00 97.69 103 SER A N 1
ATOM 784 C CA . SER A 1 103 ? 12.497 2.765 -5.126 1.00 97.69 103 SER A CA 1
ATOM 785 C C . SER A 1 103 ? 11.027 2.910 -4.736 1.00 97.69 103 SER A C 1
ATOM 787 O O . SER A 1 103 ? 10.218 3.453 -5.499 1.00 97.69 103 SER A O 1
ATOM 789 N N . GLY A 1 104 ? 10.681 2.456 -3.537 1.00 97.44 104 GLY A N 1
ATOM 790 C CA . GLY A 1 104 ? 9.370 2.689 -2.954 1.00 97.44 104 GLY A CA 1
ATOM 791 C C . GLY A 1 104 ? 9.219 2.047 -1.587 1.00 97.44 104 GLY A C 1
ATOM 792 O O . GLY A 1 104 ? 10.175 2.001 -0.817 1.00 97.44 104 GLY A O 1
ATOM 793 N N . PHE A 1 105 ? 8.015 1.566 -1.281 1.00 97.50 105 PHE A N 1
ATOM 794 C CA . PHE A 1 105 ? 7.655 1.154 0.071 1.00 97.50 105 PHE A CA 1
ATOM 795 C C . PHE A 1 105 ? 6.978 -0.208 0.099 1.00 97.50 105 PHE A C 1
ATOM 797 O O . PHE A 1 105 ? 6.168 -0.539 -0.768 1.00 97.50 105 PHE A O 1
ATOM 804 N N . ARG A 1 106 ? 7.271 -0.990 1.138 1.00 97.31 106 ARG A N 1
ATOM 805 C CA . ARG A 1 106 ? 6.414 -2.080 1.595 1.00 97.31 106 ARG A CA 1
ATOM 806 C C . ARG A 1 106 ? 5.538 -1.555 2.721 1.00 97.31 106 ARG A C 1
ATOM 808 O O . ARG A 1 106 ? 6.052 -1.063 3.720 1.00 97.31 106 ARG A O 1
ATOM 815 N N . VAL A 1 107 ? 4.229 -1.662 2.560 1.00 96.56 107 VAL A N 1
ATOM 816 C CA . VAL A 1 107 ? 3.243 -1.139 3.507 1.00 96.56 107 VAL A CA 1
ATOM 817 C C . VAL A 1 107 ? 2.475 -2.303 4.109 1.00 96.56 107 VAL A C 1
ATOM 819 O O . VAL A 1 107 ? 1.871 -3.084 3.373 1.00 96.56 107 VAL A O 1
ATOM 822 N N . LEU A 1 108 ? 2.483 -2.415 5.436 1.00 96.00 108 LEU A N 1
ATOM 823 C CA . LEU A 1 108 ? 1.700 -3.404 6.172 1.00 96.00 108 LEU A CA 1
ATOM 824 C C . LEU A 1 108 ? 0.461 -2.733 6.765 1.00 96.00 108 LEU A C 1
ATOM 826 O O . LEU A 1 108 ? 0.563 -1.779 7.533 1.00 96.00 108 LEU A O 1
ATOM 830 N N . LEU A 1 109 ? -0.713 -3.238 6.406 1.00 95.69 109 LEU A N 1
ATOM 831 C CA . LEU A 1 109 ? -2.022 -2.724 6.798 1.00 95.69 109 LEU A CA 1
ATOM 832 C C . LEU A 1 109 ? -2.744 -3.765 7.650 1.00 95.69 109 LEU A C 1
ATOM 834 O O . LEU A 1 109 ? -2.624 -4.957 7.381 1.00 95.69 109 LEU A O 1
ATOM 838 N N . ALA A 1 110 ? -3.543 -3.336 8.622 1.00 95.25 110 ALA A N 1
ATOM 839 C CA . ALA A 1 110 ? -4.385 -4.213 9.425 1.00 95.25 110 ALA A CA 1
ATOM 840 C C . ALA A 1 110 ? -5.834 -3.739 9.485 1.00 95.25 110 ALA A C 1
ATOM 842 O O . ALA A 1 110 ? -6.109 -2.551 9.645 1.00 95.25 110 ALA A O 1
ATOM 843 N N . VAL A 1 111 ? -6.759 -4.690 9.386 1.00 95.38 111 VAL A N 1
ATOM 844 C CA . VAL A 1 111 ? -8.200 -4.473 9.547 1.00 95.38 111 VAL A CA 1
ATOM 845 C C . VAL A 1 111 ? -8.870 -5.784 9.942 1.00 95.38 111 VAL A C 1
ATOM 847 O O . VAL A 1 111 ? -8.511 -6.847 9.432 1.00 95.38 111 VAL A O 1
ATOM 850 N N . ASP A 1 112 ? -9.803 -5.718 10.892 1.00 92.44 112 ASP A N 1
ATOM 851 C CA . ASP A 1 112 ? -10.564 -6.866 11.406 1.00 92.44 112 ASP A CA 1
ATOM 852 C C . ASP A 1 112 ? -9.684 -8.073 11.798 1.00 92.44 112 ASP A C 1
ATOM 854 O O . ASP A 1 112 ? -9.991 -9.228 11.500 1.00 92.44 112 ASP A O 1
ATOM 858 N N . GLY A 1 113 ? -8.537 -7.800 12.434 1.00 90.31 113 GLY A N 1
ATOM 859 C CA . GLY A 1 113 ? -7.587 -8.822 12.892 1.00 90.31 113 GLY A CA 1
ATOM 860 C C . GLY A 1 113 ? -6.776 -9.506 11.784 1.00 90.31 113 GLY A C 1
ATOM 861 O O . GLY A 1 113 ? -6.045 -10.453 12.065 1.00 90.31 113 GLY A O 1
ATOM 862 N N . LYS A 1 114 ? -6.877 -9.045 10.532 1.00 93.69 114 LYS A N 1
ATOM 863 C CA . LYS A 1 114 ? -6.095 -9.537 9.389 1.00 93.69 114 LYS A CA 1
ATOM 864 C C . LYS A 1 114 ? -5.073 -8.498 8.956 1.00 93.69 114 LYS A C 1
ATOM 866 O O . LYS A 1 114 ? -5.352 -7.302 9.032 1.00 93.69 114 LYS A O 1
ATOM 871 N N . GLN A 1 115 ? -3.928 -8.958 8.457 1.00 95.06 115 GLN A N 1
ATOM 872 C CA . GLN A 1 115 ? -2.896 -8.089 7.899 1.00 95.06 115 GLN A CA 1
ATOM 873 C C . GLN A 1 115 ? -2.731 -8.285 6.391 1.00 95.06 115 GLN A C 1
ATOM 875 O O . GLN A 1 115 ? -2.755 -9.406 5.882 1.00 95.06 115 GLN A O 1
ATOM 880 N N . TYR A 1 116 ? -2.512 -7.183 5.687 1.00 96.44 116 TYR A N 1
ATOM 881 C CA . TYR A 1 116 ? -2.356 -7.117 4.241 1.00 96.44 116 TYR A CA 1
ATOM 882 C C . TYR A 1 116 ? -1.082 -6.346 3.932 1.00 96.44 116 TYR A C 1
ATOM 884 O O . TYR A 1 116 ? -0.897 -5.242 4.441 1.00 96.44 116 TYR A O 1
ATOM 892 N N . ALA A 1 117 ? -0.214 -6.911 3.100 1.00 97.06 117 ALA A N 1
ATOM 893 C CA . ALA A 1 117 ? 0.980 -6.219 2.646 1.00 97.06 117 ALA A CA 1
ATOM 894 C C . ALA A 1 117 ? 0.794 -5.714 1.218 1.00 97.06 117 ALA A C 1
ATOM 896 O O . ALA A 1 117 ? 0.253 -6.410 0.360 1.00 97.06 117 ALA A O 1
ATOM 897 N N . TYR A 1 118 ? 1.264 -4.500 0.971 1.00 97.88 118 TYR A N 1
ATOM 898 C CA . TYR A 1 118 ? 1.350 -3.898 -0.349 1.00 97.88 118 TYR A CA 1
ATOM 899 C C . TYR A 1 118 ? 2.789 -3.497 -0.634 1.00 97.88 118 TYR A C 1
ATOM 901 O O . TYR A 1 118 ? 3.539 -3.135 0.271 1.00 97.88 118 TYR A O 1
ATOM 909 N N . ARG A 1 119 ? 3.156 -3.515 -1.909 1.00 97.94 119 ARG A N 1
ATOM 910 C CA . ARG A 1 119 ? 4.374 -2.898 -2.428 1.00 97.94 119 ARG A CA 1
ATOM 911 C C . ARG A 1 119 ? 3.981 -1.715 -3.285 1.00 97.94 119 ARG A C 1
ATOM 913 O O . ARG A 1 119 ? 3.033 -1.829 -4.058 1.00 97.94 119 ARG A O 1
ATOM 920 N N . THR A 1 120 ? 4.704 -0.612 -3.174 1.00 98.25 120 THR A N 1
ATOM 921 C CA . THR A 1 120 ? 4.493 0.596 -3.976 1.00 98.25 120 THR A CA 1
ATOM 922 C C . THR A 1 120 ? 5.815 1.106 -4.528 1.00 98.25 120 THR A C 1
ATOM 924 O O . THR A 1 120 ? 6.877 0.805 -3.978 1.00 98.25 120 THR A O 1
ATOM 927 N N . ASN A 1 121 ? 5.762 1.916 -5.583 1.00 97.56 121 ASN A N 1
ATOM 928 C CA . ASN A 1 121 ? 6.827 2.870 -5.882 1.00 97.56 121 ASN A CA 1
ATOM 929 C C . ASN A 1 121 ? 6.724 4.099 -4.952 1.00 97.56 121 ASN A C 1
ATOM 931 O O . ASN A 1 121 ? 5.783 4.222 -4.161 1.00 97.56 121 ASN A O 1
ATOM 935 N N . LYS A 1 122 ? 7.710 4.997 -5.024 1.00 96.50 122 LYS A N 1
ATOM 936 C CA . LYS A 1 122 ? 7.843 6.126 -4.091 1.00 96.50 122 LYS A CA 1
ATOM 937 C C . LYS A 1 122 ? 6.642 7.081 -4.069 1.00 96.50 122 LYS A C 1
ATOM 939 O O . LYS A 1 122 ? 6.270 7.549 -3.006 1.00 96.50 122 LYS A O 1
ATOM 944 N N . ASP A 1 123 ? 6.024 7.352 -5.215 1.00 95.25 123 ASP A N 1
ATOM 945 C CA . ASP A 1 123 ? 4.877 8.270 -5.307 1.00 95.25 123 ASP A CA 1
ATOM 946 C C . ASP A 1 123 ? 3.509 7.571 -5.178 1.00 95.25 123 ASP A C 1
ATOM 948 O O . ASP A 1 123 ? 2.470 8.230 -5.176 1.00 95.25 123 ASP A O 1
ATOM 952 N N . GLY A 1 124 ? 3.494 6.239 -5.059 1.00 95.94 124 GLY A N 1
ATOM 953 C CA . GLY A 1 124 ? 2.275 5.442 -4.955 1.00 95.94 124 GLY A CA 1
ATOM 954 C C . GLY A 1 124 ? 1.474 5.315 -6.255 1.00 95.94 124 GLY A C 1
ATOM 955 O O . GLY A 1 124 ? 0.367 4.785 -6.216 1.00 95.94 124 GLY A O 1
ATOM 956 N N . THR A 1 125 ? 1.991 5.767 -7.403 1.00 96.62 125 THR A N 1
ATOM 957 C CA . THR A 1 125 ? 1.314 5.614 -8.708 1.00 96.62 125 THR A CA 1
ATOM 958 C C . THR A 1 125 ? 1.290 4.167 -9.193 1.00 96.62 125 THR A C 1
ATOM 960 O O . THR A 1 125 ? 0.389 3.775 -9.935 1.00 96.62 125 THR A O 1
ATOM 963 N N . VAL A 1 126 ? 2.248 3.357 -8.743 1.00 96.69 126 VAL A N 1
ATOM 964 C CA . VAL A 1 126 ? 2.296 1.917 -8.979 1.00 96.69 126 VAL A CA 1
ATOM 965 C C . VAL A 1 126 ? 2.280 1.219 -7.630 1.00 96.69 126 VAL A C 1
ATOM 967 O O . VAL A 1 126 ? 3.180 1.412 -6.814 1.00 96.69 126 VAL A O 1
ATOM 970 N N . PHE A 1 127 ? 1.280 0.372 -7.401 1.00 97.94 127 PHE A N 1
ATOM 971 C CA . PHE A 1 127 ? 1.208 -0.467 -6.210 1.00 97.94 127 PHE A CA 1
ATOM 972 C C . PHE A 1 127 ? 0.601 -1.838 -6.509 1.00 97.94 127 PHE A C 1
ATOM 974 O O . PHE A 1 127 ? -0.177 -2.001 -7.449 1.00 97.94 127 PHE A O 1
ATOM 981 N N . ARG A 1 128 ? 0.959 -2.839 -5.700 1.00 97.56 128 ARG A N 1
ATOM 982 C CA . ARG A 1 128 ? 0.465 -4.218 -5.800 1.00 97.56 128 ARG A CA 1
ATOM 983 C C . ARG A 1 128 ? 0.300 -4.833 -4.419 1.00 97.56 128 ARG A C 1
ATOM 985 O O . ARG A 1 128 ? 1.151 -4.642 -3.555 1.00 97.56 128 ARG A O 1
ATOM 992 N N . ALA A 1 129 ? -0.776 -5.590 -4.229 1.00 96.81 129 ALA A N 1
ATOM 993 C CA . ALA A 1 129 ? -0.953 -6.405 -3.034 1.00 96.81 129 ALA A CA 1
ATOM 994 C C . ALA A 1 129 ? -0.011 -7.614 -3.095 1.00 96.81 129 ALA A C 1
ATOM 996 O O . ALA A 1 129 ? 0.054 -8.300 -4.118 1.00 96.81 129 ALA A O 1
ATOM 997 N N . GLU A 1 130 ? 0.697 -7.890 -2.003 1.00 96.19 130 GLU A N 1
ATOM 998 C CA . GLU A 1 130 ? 1.403 -9.157 -1.850 1.00 96.19 130 GLU A CA 1
ATOM 999 C C . GLU A 1 130 ? 0.372 -10.295 -1.746 1.00 96.19 130 GLU A C 1
ATOM 1001 O O . GLU A 1 130 ? -0.656 -10.143 -1.078 1.00 96.19 130 GLU A O 1
ATOM 1006 N N . PRO A 1 131 ? 0.600 -11.438 -2.410 1.00 90.38 131 PRO A N 1
ATOM 1007 C CA . PRO A 1 131 ? -0.302 -12.572 -2.300 1.00 90.38 131 PRO A CA 1
ATOM 1008 C C . PRO A 1 131 ? -0.276 -13.150 -0.876 1.00 90.38 131 PRO A C 1
ATOM 1010 O O . PRO A 1 131 ? 0.781 -13.491 -0.351 1.00 90.38 131 PRO A O 1
ATOM 1013 N N . GLY A 1 132 ? -1.459 -13.318 -0.279 1.00 84.50 132 GLY A N 1
ATOM 1014 C CA . GLY A 1 132 ? -1.642 -13.912 1.049 1.00 84.50 132 GLY A CA 1
ATOM 1015 C C . GLY A 1 132 ? -1.939 -12.899 2.162 1.00 84.50 132 GLY A C 1
ATOM 1016 O O . GLY A 1 132 ? -1.873 -11.688 1.978 1.00 84.50 132 GLY A O 1
ATOM 1017 N N . VAL A 1 133 ? -2.315 -13.419 3.334 1.00 71.75 133 VAL A N 1
ATOM 1018 C CA . VAL A 1 133 ? -2.478 -12.637 4.571 1.00 71.75 133 VAL A CA 1
ATOM 1019 C C . VAL A 1 133 ? -1.188 -12.782 5.366 1.00 71.75 133 VAL A C 1
ATOM 1021 O O . VAL A 1 133 ? -0.755 -13.909 5.618 1.00 71.75 133 VAL A O 1
ATOM 1024 N N . VAL A 1 134 ? -0.584 -11.664 5.772 1.00 76.62 134 VAL A N 1
ATOM 1025 C CA . VAL A 1 134 ? 0.606 -11.698 6.631 1.00 76.62 134 VAL A CA 1
ATOM 1026 C C . VAL A 1 134 ? 0.170 -12.228 7.996 1.00 76.62 134 VAL A C 1
ATOM 1028 O O . VAL A 1 134 ? -0.686 -11.645 8.661 1.00 76.62 134 VAL A O 1
ATOM 1031 N N . LYS A 1 135 ? 0.692 -13.388 8.400 1.00 67.56 135 LYS A N 1
ATOM 1032 C CA . LYS A 1 135 ? 0.388 -13.953 9.716 1.00 67.56 135 LYS A CA 1
ATOM 1033 C C . LYS A 1 135 ? 1.200 -13.193 10.757 1.00 67.56 135 LYS A C 1
ATOM 1035 O O . LYS A 1 135 ? 2.423 -13.136 10.674 1.00 67.56 135 LYS A O 1
ATOM 1040 N N . THR A 1 136 ? 0.524 -12.620 11.746 1.00 56.81 136 THR A N 1
ATOM 1041 C CA . THR A 1 136 ? 1.183 -12.041 12.916 1.00 56.81 136 THR A CA 1
ATOM 1042 C C . THR A 1 136 ? 1.936 -13.155 13.652 1.00 56.81 136 THR A C 1
ATOM 1044 O O . THR A 1 136 ? 1.298 -14.051 14.201 1.00 56.81 136 THR A O 1
ATOM 1047 N N . GLY A 1 137 ? 3.273 -13.118 13.650 1.00 50.34 137 GLY A N 1
ATOM 1048 C CA . GLY A 1 137 ? 4.100 -13.979 14.505 1.00 50.34 137 GLY A CA 1
ATOM 1049 C C . GLY A 1 137 ? 4.949 -15.061 13.831 1.00 50.34 137 GLY A C 1
ATOM 1050 O O . GLY A 1 137 ? 5.238 -16.060 14.486 1.00 50.34 137 GLY A O 1
ATOM 1051 N N . GLU A 1 138 ? 5.414 -14.889 12.590 1.00 49.69 138 GLU A N 1
ATOM 1052 C CA . GLU A 1 138 ? 6.586 -15.662 12.148 1.00 49.69 138 GLU A CA 1
ATOM 1053 C C . GLU A 1 138 ? 7.849 -15.044 12.762 1.00 49.69 138 GLU A C 1
ATOM 1055 O O . GLU A 1 138 ? 8.510 -14.183 12.184 1.00 49.69 138 GLU A O 1
ATOM 1060 N N . VAL A 1 139 ? 8.130 -15.440 14.005 1.00 45.16 139 VAL A N 1
ATOM 1061 C CA . VAL A 1 139 ? 9.439 -15.255 14.629 1.00 45.16 139 VAL A CA 1
ATOM 1062 C C . VAL A 1 139 ? 10.430 -16.072 13.802 1.00 45.16 139 VAL A C 1
ATOM 1064 O O . VAL A 1 139 ? 10.506 -17.292 13.942 1.00 45.16 139 VAL A O 1
ATOM 1067 N N . ILE A 1 140 ? 11.168 -15.406 12.919 1.00 49.66 140 ILE A N 1
ATOM 1068 C CA . ILE A 1 140 ? 12.335 -15.984 12.251 1.00 49.66 140 ILE A CA 1
ATOM 1069 C C . ILE A 1 140 ? 13.459 -16.151 13.281 1.00 49.66 140 ILE A C 1
ATOM 1071 O O . ILE A 1 140 ? 14.343 -15.313 13.412 1.00 49.66 140 ILE A O 1
ATOM 1075 N N . ASN A 1 141 ? 13.407 -17.234 14.055 1.00 34.91 141 ASN A N 1
ATOM 1076 C CA . ASN A 1 141 ? 14.586 -17.722 14.760 1.00 34.91 141 ASN A CA 1
ATOM 1077 C C . ASN A 1 141 ? 15.451 -18.452 13.730 1.00 34.91 141 ASN A C 1
ATOM 1079 O O . ASN A 1 141 ? 15.102 -19.559 13.317 1.00 34.91 141 ASN A O 1
ATOM 1083 N N . ASN A 1 142 ? 16.540 -17.817 13.306 1.00 41.41 142 ASN A N 1
ATOM 1084 C CA . ASN A 1 142 ? 17.652 -18.489 12.642 1.00 41.41 142 ASN A CA 1
ATOM 1085 C C . ASN A 1 142 ? 18.847 -18.540 13.589 1.00 41.41 142 ASN A C 1
ATOM 1087 O O . ASN A 1 142 ? 19.177 -17.468 14.142 1.00 41.41 142 ASN A O 1
#

pLDDT: mean 77.89, std 21.33, range [34.91, 98.25]

Foldseek 3Di:
DPVVVVVVVVVVVVVVVPPPVPPDDDDDDDDDDDDDDPDDDQDFDDPPPDDQQLLLLVLVVVCVVVVHDSVQKDWGGKAKDKAQWQLSVPDDVPDDTHRDIFIPTWIWIDHPRWIWIKTAGRNNPDMDTDPDIDDPDPPPDD